Protein AF-A0A972UNS7-F1 (afdb_monomer_lite)

Structure (mmCIF, N/CA/C/O backbone):
data_AF-A0A972UNS7-F1
#
_entry.id   AF-A0A972UNS7-F1
#
loop_
_atom_site.group_PDB
_atom_site.id
_atom_site.type_symbol
_atom_site.label_atom_id
_atom_site.label_alt_id
_atom_site.label_comp_id
_atom_site.label_asym_id
_atom_site.label_entity_id
_atom_site.label_seq_id
_atom_site.pdbx_PDB_ins_code
_atom_site.Cartn_x
_atom_site.Cartn_y
_atom_site.Cartn_z
_atom_site.occupancy
_atom_site.B_iso_or_equiv
_atom_site.auth_seq_id
_atom_site.auth_comp_id
_atom_site.auth_asym_id
_atom_site.auth_atom_id
_atom_site.pdbx_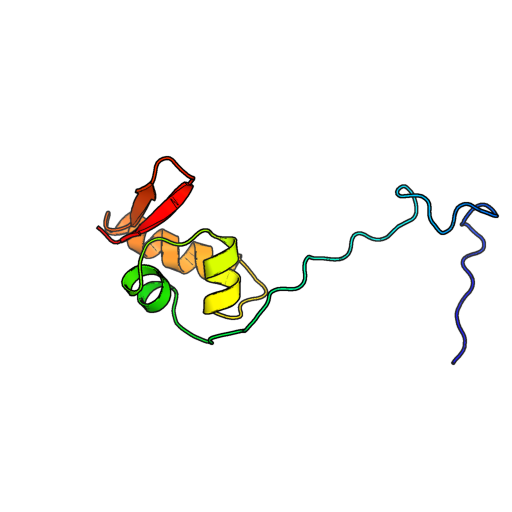PDB_model_num
ATOM 1 N N . ALA A 1 1 ? 22.335 -14.808 -29.602 1.00 46.66 1 ALA A N 1
ATOM 2 C CA . ALA A 1 1 ? 21.090 -14.016 -29.522 1.00 46.66 1 ALA A CA 1
ATOM 3 C C . ALA A 1 1 ? 21.153 -12.904 -30.564 1.00 46.66 1 ALA A C 1
ATOM 5 O O . ALA A 1 1 ? 22.210 -12.297 -30.686 1.00 46.66 1 ALA A O 1
ATOM 6 N N . LYS A 1 2 ? 20.092 -12.665 -31.347 1.00 45.09 2 LYS A N 1
ATOM 7 C CA . LYS A 1 2 ? 20.025 -11.480 -32.216 1.00 45.09 2 LYS A CA 1
ATOM 8 C C . LYS A 1 2 ? 19.363 -10.357 -31.424 1.00 45.09 2 LYS A C 1
ATOM 10 O O . LYS A 1 2 ? 18.169 -10.432 -31.164 1.00 45.09 2 LYS A O 1
ATOM 15 N N . ALA A 1 3 ? 20.142 -9.366 -31.008 1.00 59.72 3 ALA A N 1
ATOM 16 C CA . ALA A 1 3 ? 19.591 -8.118 -30.502 1.00 59.72 3 ALA A CA 1
ATOM 17 C C . ALA A 1 3 ? 19.084 -7.328 -31.716 1.00 59.72 3 ALA A C 1
ATOM 19 O O . ALA A 1 3 ? 19.876 -6.954 -32.580 1.00 59.72 3 ALA A O 1
ATOM 20 N N . GLY A 1 4 ? 17.765 -7.173 -31.843 1.00 59.75 4 GLY A N 1
ATOM 21 C CA . GLY A 1 4 ? 17.184 -6.280 -32.841 1.00 59.75 4 GLY A CA 1
ATOM 22 C C . GLY A 1 4 ? 17.586 -4.850 -32.502 1.00 59.75 4 GLY A C 1
ATOM 23 O O . GLY A 1 4 ? 17.353 -4.404 -31.383 1.00 59.75 4 GLY A O 1
ATOM 24 N N . PHE A 1 5 ? 18.244 -4.165 -33.433 1.00 68.81 5 PHE A N 1
ATOM 25 C CA . PHE A 1 5 ? 18.568 -2.751 -33.289 1.00 68.81 5 PHE A CA 1
ATOM 26 C C . PHE A 1 5 ? 17.374 -1.936 -33.789 1.00 68.81 5 PHE A C 1
ATOM 28 O O . PHE A 1 5 ? 16.946 -2.118 -34.931 1.00 68.81 5 PHE A O 1
ATOM 35 N N . ASP A 1 6 ? 16.822 -1.077 -32.935 1.00 67.38 6 ASP A N 1
ATOM 36 C CA . ASP A 1 6 ? 15.723 -0.192 -33.310 1.00 67.38 6 ASP A CA 1
ATOM 37 C C . ASP A 1 6 ? 16.270 0.989 -34.127 1.00 67.38 6 ASP A C 1
ATOM 39 O O . ASP A 1 6 ? 16.950 1.869 -33.604 1.00 67.38 6 ASP A O 1
ATOM 43 N N . LEU A 1 7 ? 15.997 0.987 -35.434 1.00 78.50 7 LEU A N 1
ATOM 44 C CA . LEU A 1 7 ? 16.428 2.037 -36.365 1.00 78.50 7 LEU A CA 1
ATOM 45 C C . LEU A 1 7 ? 15.556 3.304 -36.302 1.00 78.50 7 LEU A C 1
ATOM 47 O O . LEU A 1 7 ? 15.827 4.258 -37.028 1.00 78.50 7 LEU A O 1
ATOM 51 N N . THR A 1 8 ? 14.511 3.323 -35.469 1.00 77.94 8 THR A N 1
ATOM 52 C CA . THR A 1 8 ? 13.662 4.507 -35.247 1.00 77.94 8 THR A CA 1
ATOM 53 C C . THR A 1 8 ? 14.166 5.385 -34.102 1.00 77.94 8 THR A C 1
ATOM 55 O O . THR A 1 8 ? 13.797 6.555 -34.002 1.00 77.94 8 THR A O 1
ATOM 58 N N . LEU 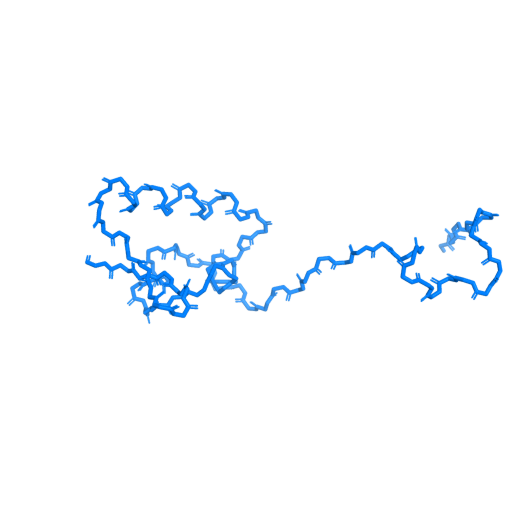A 1 9 ? 15.067 4.845 -33.281 1.00 79.69 9 LEU A N 1
ATOM 59 C CA . LEU A 1 9 ? 15.731 5.537 -32.188 1.00 79.69 9 LEU A CA 1
ATOM 60 C C . LEU A 1 9 ? 16.831 6.461 -32.745 1.00 79.69 9 LEU A C 1
ATOM 62 O O . LEU A 1 9 ? 17.773 5.978 -33.382 1.00 79.69 9 LEU A O 1
ATOM 66 N N . PRO A 1 10 ? 16.761 7.787 -32.520 1.00 80.94 10 PRO A N 1
ATOM 67 C CA . PRO A 1 10 ? 17.808 8.690 -32.978 1.00 80.94 10 PRO A CA 1
ATOM 68 C C . PRO A 1 10 ? 19.168 8.316 -32.374 1.00 80.94 10 PRO A C 1
ATOM 70 O O . PRO A 1 10 ? 19.279 7.990 -31.188 1.00 80.94 10 PRO A O 1
ATOM 73 N N . PHE A 1 11 ? 20.227 8.391 -33.182 1.00 81.00 11 PHE A N 1
ATOM 74 C CA . PHE A 1 11 ? 21.580 8.075 -32.723 1.00 81.00 11 PHE A CA 1
ATOM 75 C C . PHE A 1 11 ? 21.963 8.904 -31.489 1.00 81.00 11 PHE A C 1
ATOM 77 O O . PHE A 1 11 ? 21.734 10.112 -31.434 1.00 81.00 11 PHE A O 1
ATOM 84 N N . GLY A 1 12 ? 22.550 8.244 -30.488 1.00 80.56 12 GLY A N 1
ATOM 85 C CA . GLY A 1 12 ? 22.951 8.886 -29.233 1.00 80.56 12 GLY A CA 1
ATOM 86 C C . GLY A 1 12 ? 21.796 9.232 -28.284 1.00 80.56 12 GLY A C 1
ATOM 87 O O . GLY A 1 12 ? 22.023 9.936 -27.305 1.00 80.56 12 GLY A O 1
ATOM 88 N N . LYS A 1 13 ? 20.567 8.758 -28.549 1.00 79.06 13 LYS A N 1
ATOM 89 C CA . LYS A 1 13 ? 19.388 8.970 -27.686 1.00 79.06 13 LYS A CA 1
ATOM 90 C C . LYS A 1 13 ? 18.889 7.711 -26.973 1.00 79.06 13 LYS A C 1
ATOM 92 O O . LYS A 1 13 ? 17.831 7.763 -26.360 1.00 79.06 13 LYS A O 1
ATOM 97 N N . ALA A 1 14 ? 19.649 6.617 -26.997 1.00 72.25 14 ALA A N 1
ATOM 98 C CA . ALA A 1 14 ? 19.267 5.369 -26.329 1.00 72.25 14 ALA A CA 1
ATOM 99 C C . ALA A 1 14 ? 19.003 5.547 -24.819 1.00 72.25 14 ALA A C 1
ATOM 101 O O . ALA A 1 14 ? 18.085 4.932 -24.292 1.00 72.25 14 ALA A O 1
ATOM 102 N N . ASP A 1 15 ? 19.746 6.441 -24.159 1.00 72.38 15 ASP A N 1
ATOM 103 C CA . ASP A 1 15 ? 19.622 6.711 -22.719 1.00 72.38 15 ASP A CA 1
ATOM 104 C C . ASP A 1 15 ? 18.691 7.901 -22.395 1.00 72.38 15 ASP A C 1
ATOM 106 O O . ASP A 1 15 ? 18.638 8.370 -21.256 1.00 72.38 15 ASP A O 1
ATOM 110 N N . SER A 1 16 ? 17.973 8.448 -23.387 1.00 81.62 16 SER A N 1
ATOM 111 C CA . SER A 1 16 ? 16.976 9.498 -23.142 1.00 81.62 16 SER A CA 1
ATOM 112 C C . SER A 1 16 ? 15.737 8.900 -22.469 1.00 81.62 16 SER A C 1
ATOM 114 O O . SER A 1 16 ? 15.237 7.846 -22.870 1.00 81.62 16 SER A O 1
ATOM 116 N N . GLN A 1 17 ? 15.191 9.612 -21.475 1.00 75.50 17 GLN A N 1
ATOM 117 C CA . GLN A 1 17 ? 13.924 9.244 -20.833 1.00 75.50 17 GLN A CA 1
ATOM 118 C C . GLN A 1 17 ? 12.767 9.125 -21.838 1.00 75.50 17 GLN A C 1
ATOM 120 O O . GLN A 1 17 ? 11.874 8.314 -21.628 1.00 75.50 17 GLN A O 1
ATOM 125 N N . GLU A 1 18 ? 12.799 9.883 -22.939 1.00 81.75 18 GLU A N 1
ATOM 126 C CA . GLU A 1 18 ? 11.764 9.875 -23.987 1.00 81.75 18 GLU A CA 1
ATOM 127 C C . GLU A 1 18 ? 11.701 8.533 -24.731 1.00 81.75 18 GLU A C 1
ATOM 129 O O . GLU A 1 18 ? 10.655 8.179 -25.269 1.00 81.75 18 GLU A O 1
ATOM 134 N N . PHE A 1 19 ? 12.809 7.786 -24.750 1.00 76.75 19 PHE A N 1
ATOM 135 C CA . PHE A 1 19 ? 12.931 6.501 -25.440 1.00 76.75 19 PHE A CA 1
ATOM 136 C C . PHE A 1 19 ? 13.160 5.324 -24.481 1.00 76.75 19 PHE A C 1
ATOM 138 O O . PHE A 1 19 ? 13.381 4.195 -24.918 1.00 76.75 19 PHE A O 1
ATOM 145 N N . THR A 1 20 ? 13.098 5.567 -23.169 1.00 76.56 20 THR A N 1
ATOM 146 C CA . THR A 1 20 ? 13.266 4.530 -22.150 1.00 76.56 20 THR A CA 1
ATOM 147 C C . THR A 1 20 ? 11.908 3.938 -21.786 1.00 76.56 20 THR A C 1
ATOM 149 O O . THR A 1 20 ? 10.995 4.654 -21.377 1.00 76.56 20 THR A O 1
ATOM 152 N N . VAL A 1 21 ? 11.773 2.611 -21.872 1.00 78.44 21 VAL A N 1
ATOM 153 C CA . VAL A 1 21 ? 10.588 1.917 -21.348 1.00 78.44 21 VAL A CA 1
ATOM 154 C C . VAL A 1 21 ? 10.620 1.988 -19.817 1.00 78.44 21 VAL A C 1
ATOM 156 O O . VAL A 1 21 ? 11.611 1.558 -19.218 1.00 78.44 21 VAL A O 1
ATOM 159 N N . PRO A 1 22 ? 9.573 2.512 -19.154 1.00 78.44 22 PRO A N 1
ATOM 160 C CA . PRO A 1 22 ? 9.539 2.565 -17.703 1.00 78.44 22 PRO A CA 1
ATOM 161 C C . PRO A 1 22 ? 9.544 1.146 -17.137 1.00 78.44 22 PRO A C 1
ATOM 163 O O . PRO A 1 22 ? 8.664 0.336 -17.430 1.00 78.44 22 PRO A O 1
ATOM 166 N N . MET A 1 23 ? 10.543 0.853 -16.308 1.00 75.00 23 MET A N 1
ATOM 167 C CA . MET A 1 23 ? 10.604 -0.408 -15.581 1.00 75.00 23 MET A CA 1
ATOM 168 C C . MET A 1 23 ? 9.789 -0.288 -14.292 1.00 75.00 23 MET A C 1
ATOM 170 O O . MET A 1 23 ? 9.964 0.688 -13.553 1.00 75.00 23 MET A O 1
ATOM 174 N N . PRO A 1 24 ? 8.909 -1.258 -13.989 1.00 74.81 24 PRO A N 1
ATOM 175 C CA . PRO A 1 24 ? 8.213 -1.267 -12.716 1.00 74.81 24 PRO A CA 1
ATOM 176 C C . PRO A 1 24 ? 9.223 -1.409 -11.564 1.00 74.81 24 PRO A C 1
ATOM 178 O O . PRO A 1 24 ? 10.285 -2.018 -11.734 1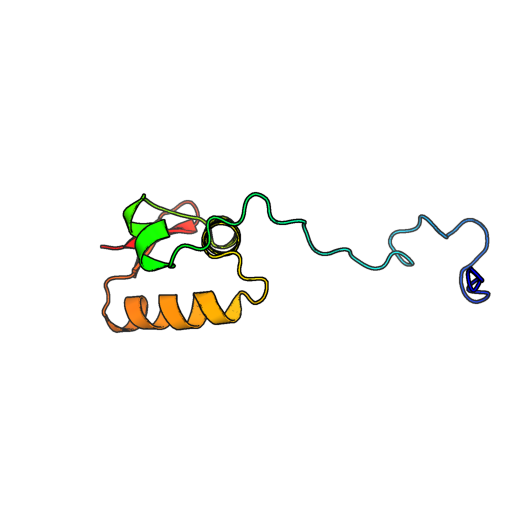.00 74.81 24 PRO A O 1
ATOM 181 N N . PRO A 1 25 ? 8.916 -0.857 -10.379 1.00 74.00 25 PRO A N 1
ATOM 182 C CA . PRO A 1 25 ? 9.773 -1.013 -9.213 1.00 74.00 25 PRO A CA 1
ATOM 183 C C . PRO A 1 25 ? 9.888 -2.490 -8.824 1.00 74.00 25 PRO A C 1
ATOM 185 O O . PRO A 1 25 ? 8.906 -3.232 -8.842 1.00 74.00 25 PRO A O 1
ATOM 188 N N . VAL A 1 26 ? 11.088 -2.906 -8.423 1.00 79.25 26 VAL A N 1
ATOM 189 C CA . VAL A 1 26 ? 11.317 -4.249 -7.882 1.00 79.25 26 VAL A CA 1
ATOM 190 C C . VAL A 1 26 ? 10.861 -4.271 -6.425 1.00 79.25 26 VAL A C 1
ATOM 192 O O . VAL A 1 26 ? 11.416 -3.556 -5.590 1.00 79.25 26 VAL A O 1
ATOM 195 N N . LEU A 1 27 ? 9.851 -5.087 -6.134 1.00 73.81 27 LEU A N 1
ATOM 196 C CA . LEU A 1 27 ? 9.371 -5.351 -4.777 1.00 73.81 27 LEU A CA 1
ATOM 197 C C . LEU A 1 27 ? 10.357 -6.285 -4.057 1.00 73.81 27 LEU A C 1
ATOM 199 O O . LEU A 1 27 ? 10.781 -7.292 -4.631 1.00 73.81 27 LEU A O 1
ATOM 203 N N . LYS A 1 28 ? 10.755 -5.944 -2.826 1.00 70.56 28 LYS A N 1
ATOM 204 C CA . LYS A 1 28 ? 11.663 -6.775 -2.010 1.00 70.56 28 LYS A CA 1
ATOM 205 C C . LYS A 1 28 ? 10.877 -7.793 -1.174 1.00 70.56 28 LYS A C 1
ATOM 207 O O . LYS A 1 28 ? 9.728 -7.541 -0.845 1.00 70.56 28 LYS A O 1
ATOM 212 N N . ASP A 1 29 ? 11.519 -8.920 -0.844 1.00 67.75 29 ASP A N 1
ATOM 213 C CA . ASP A 1 29 ? 11.073 -9.979 0.085 1.00 67.75 29 ASP A CA 1
ATOM 214 C C . ASP A 1 29 ? 9.561 -10.249 0.143 1.00 67.75 29 ASP A C 1
ATOM 216 O O . ASP A 1 29 ? 8.835 -9.727 0.992 1.00 67.75 29 ASP A O 1
ATOM 220 N N . ARG A 1 30 ? 9.108 -11.173 -0.714 1.00 69.88 30 ARG A N 1
ATOM 221 C CA . ARG A 1 30 ? 7.739 -11.693 -0.678 1.00 69.88 30 ARG A CA 1
ATOM 222 C C . ARG A 1 30 ? 7.542 -12.557 0.560 1.00 69.88 30 ARG A C 1
ATOM 224 O O . ARG A 1 30 ? 8.072 -13.665 0.637 1.00 69.88 30 ARG A O 1
ATOM 231 N N . ARG A 1 31 ? 6.768 -12.062 1.525 1.00 76.19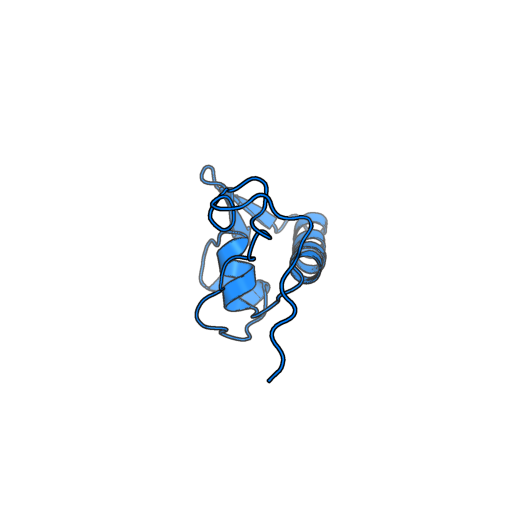 31 ARG A N 1
ATOM 232 C CA . ARG A 1 31 ? 6.447 -12.816 2.751 1.00 76.19 31 ARG A CA 1
ATOM 233 C C . ARG A 1 31 ? 5.288 -13.801 2.550 1.00 76.19 31 ARG A C 1
ATOM 235 O O . ARG A 1 31 ? 5.108 -14.672 3.396 1.00 76.19 31 ARG A O 1
ATOM 242 N N . ASN A 1 32 ? 4.556 -13.694 1.433 1.00 81.06 32 ASN A N 1
ATOM 243 C CA . ASN A 1 32 ? 3.390 -14.510 1.063 1.00 81.06 32 ASN A CA 1
ATOM 244 C C . ASN A 1 32 ? 2.331 -14.583 2.179 1.00 81.06 32 ASN A C 1
ATOM 246 O O . ASN A 1 32 ? 1.754 -15.639 2.437 1.00 81.06 32 ASN A O 1
ATOM 250 N N . GLN A 1 33 ? 2.113 -13.467 2.875 1.00 89.81 33 GLN A N 1
ATOM 251 C CA . GLN A 1 33 ? 1.121 -13.354 3.945 1.00 89.81 33 GLN A CA 1
ATOM 252 C C . GLN A 1 33 ? -0.160 -12.687 3.442 1.00 89.81 33 GLN A C 1
ATOM 254 O O . GLN A 1 33 ? -0.166 -12.057 2.390 1.00 89.81 33 GLN A O 1
ATOM 259 N N . THR A 1 34 ? -1.257 -12.801 4.187 1.00 94.94 34 THR A N 1
ATOM 260 C CA . THR A 1 34 ? -2.498 -12.107 3.822 1.00 94.94 34 THR A CA 1
ATOM 261 C C . THR A 1 34 ? -2.434 -10.620 4.188 1.00 94.94 34 THR A C 1
ATOM 263 O O . THR A 1 34 ? -1.586 -10.192 4.979 1.00 94.94 34 THR A O 1
ATOM 266 N N . VAL A 1 35 ? -3.338 -9.814 3.624 1.00 95.56 35 VAL A N 1
ATOM 267 C CA . VAL A 1 35 ? -3.440 -8.379 3.948 1.00 95.56 35 VAL A CA 1
ATOM 268 C C . VAL A 1 35 ? -3.805 -8.192 5.425 1.00 95.56 35 VAL A C 1
ATOM 270 O O . VAL A 1 35 ? -3.232 -7.333 6.090 1.00 95.56 35 VAL A O 1
ATOM 273 N N . GLU A 1 36 ? -4.690 -9.037 5.958 1.00 95.12 36 GLU A N 1
ATOM 274 C CA . GLU A 1 36 ? -5.066 -9.084 7.375 1.00 95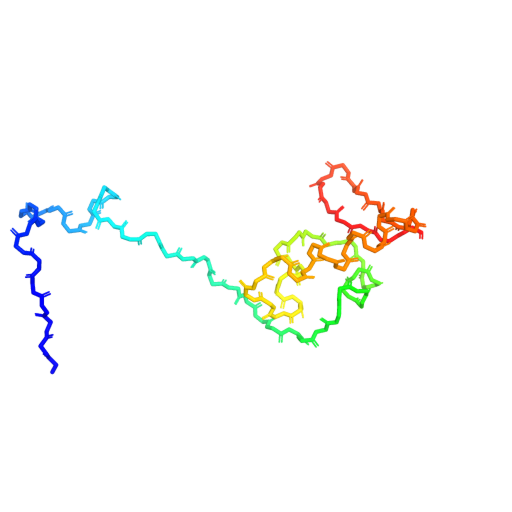.12 36 GLU A CA 1
ATOM 275 C C . GLU A 1 36 ? -3.834 -9.283 8.258 1.00 95.12 36 GLU A C 1
ATOM 277 O O . GLU A 1 36 ? -3.620 -8.517 9.193 1.00 95.12 36 GLU A O 1
ATOM 282 N N . ALA A 1 37 ? -3.002 -10.284 7.950 1.00 94.94 37 ALA A N 1
ATOM 283 C CA . ALA A 1 37 ? -1.802 -10.584 8.724 1.00 94.94 37 ALA A CA 1
ATOM 284 C C . ALA A 1 37 ? -0.790 -9.426 8.671 1.00 94.94 37 ALA A C 1
ATOM 286 O O . ALA A 1 37 ? -0.211 -9.061 9.693 1.00 94.94 37 ALA A O 1
ATOM 287 N N . ALA A 1 38 ? -0.625 -8.799 7.502 1.00 95.00 38 ALA A N 1
ATOM 288 C CA . ALA A 1 38 ? 0.261 -7.650 7.334 1.00 95.00 38 ALA A CA 1
ATOM 289 C C . ALA A 1 38 ? -0.184 -6.427 8.154 1.00 95.00 38 ALA A C 1
ATOM 291 O O . ALA A 1 38 ? 0.662 -5.721 8.711 1.00 95.00 38 ALA A O 1
ATOM 292 N N . LEU A 1 39 ? -1.497 -6.183 8.237 1.00 96.00 39 LEU A N 1
ATOM 293 C CA . LEU A 1 39 ? -2.069 -5.090 9.026 1.00 96.00 39 LEU A CA 1
ATOM 294 C C . LEU A 1 39 ? -2.163 -5.421 10.522 1.00 96.00 39 LEU A C 1
ATOM 296 O O . LEU A 1 39 ? -2.044 -4.515 11.343 1.00 96.00 39 LEU A O 1
ATOM 300 N N . ALA A 1 40 ? -2.309 -6.697 10.888 1.00 94.56 40 ALA A N 1
ATOM 301 C CA . ALA A 1 40 ? -2.228 -7.160 12.274 1.00 94.56 40 ALA A CA 1
ATOM 302 C C . ALA A 1 40 ? -0.810 -7.002 12.855 1.00 94.56 40 ALA A C 1
ATOM 304 O O . ALA A 1 40 ? -0.658 -6.705 14.036 1.00 94.56 40 ALA A O 1
ATOM 305 N N . ASP A 1 41 ? 0.226 -7.126 12.018 1.00 93.94 41 ASP A N 1
ATOM 306 C CA . ASP A 1 41 ? 1.618 -6.787 12.357 1.00 93.94 41 ASP A CA 1
ATOM 307 C C . ASP A 1 41 ? 1.848 -5.264 12.505 1.00 93.94 41 ASP A C 1
ATOM 309 O O . ASP A 1 41 ? 2.907 -4.809 12.932 1.00 93.94 41 ASP A O 1
ATOM 313 N N . GLY A 1 42 ? 0.852 -4.447 12.162 1.00 94.88 42 GLY A N 1
ATOM 314 C CA . GLY A 1 42 ? 0.842 -3.001 12.353 1.00 94.88 42 GLY A CA 1
ATOM 315 C C . GLY A 1 42 ? 0.621 -2.227 11.053 1.00 94.88 42 GLY A C 1
ATOM 316 O O . GLY A 1 42 ? 0.559 -2.827 9.980 1.00 94.88 42 GLY A O 1
ATOM 317 N N . PRO A 1 43 ? 0.538 -0.886 11.118 1.00 97.31 43 PRO A N 1
ATOM 318 C CA . PRO A 1 43 ? 0.154 -0.069 9.972 1.00 97.31 43 PRO A CA 1
ATOM 319 C C . PRO A 1 43 ? 1.128 -0.187 8.795 1.00 97.31 43 PRO A C 1
ATOM 321 O O . PRO A 1 43 ? 2.340 -0.070 8.991 1.00 97.31 43 PRO A O 1
ATOM 324 N N . LYS A 1 44 ? 0.604 -0.358 7.575 1.00 97.12 44 LYS A N 1
ATOM 325 C CA . LYS A 1 44 ? 1.396 -0.561 6.347 1.00 97.12 44 LYS A CA 1
ATOM 326 C C . LYS A 1 44 ? 1.005 0.409 5.234 1.00 97.12 44 LYS A C 1
ATOM 328 O O . LYS A 1 44 ? -0.170 0.713 5.029 1.00 97.12 44 LYS A O 1
ATOM 333 N N . TYR A 1 45 ? 1.980 0.864 4.456 1.00 96.56 45 TYR A N 1
ATOM 334 C CA . TYR A 1 45 ? 1.739 1.510 3.167 1.00 96.56 45 TYR A CA 1
ATOM 335 C C . TYR A 1 45 ? 1.237 0.494 2.138 1.00 96.56 45 TYR A C 1
ATOM 337 O O . TYR A 1 45 ? 1.533 -0.694 2.216 1.00 96.56 45 TYR A O 1
ATOM 345 N N . PHE A 1 46 ? 0.559 0.971 1.092 1.00 95.44 46 PHE A N 1
ATOM 346 C CA . PHE A 1 46 ? 0.100 0.103 0.000 1.00 95.44 46 PHE A CA 1
ATOM 347 C C . PHE A 1 46 ? 1.235 -0.716 -0.639 1.00 95.44 46 PHE A C 1
ATOM 349 O O . PHE A 1 46 ? 1.071 -1.900 -0.914 1.00 95.44 46 PHE A O 1
ATOM 356 N N . ARG A 1 47 ? 2.413 -0.102 -0.832 1.00 92.75 47 ARG A N 1
ATOM 357 C CA . ARG A 1 47 ? 3.602 -0.802 -1.344 1.00 92.75 47 ARG A CA 1
ATOM 358 C C . ARG A 1 47 ? 4.021 -1.947 -0.425 1.00 92.75 47 ARG A C 1
ATOM 360 O O . ARG A 1 47 ? 4.305 -3.029 -0.917 1.00 92.75 47 ARG A O 1
ATOM 367 N N . GLU A 1 48 ? 4.043 -1.711 0.882 1.00 94.19 48 GLU A N 1
ATOM 368 C CA . GLU A 1 48 ? 4.433 -2.734 1.855 1.00 94.19 48 GLU A CA 1
ATOM 369 C C . GLU A 1 48 ? 3.422 -3.881 1.880 1.00 94.19 48 GLU A C 1
ATOM 371 O O . GLU A 1 48 ? 3.818 -5.028 2.044 1.00 94.19 48 GLU A O 1
ATOM 376 N N . LEU A 1 49 ? 2.132 -3.604 1.651 1.00 94.94 49 LEU A N 1
ATOM 377 C CA . LEU A 1 49 ? 1.122 -4.649 1.470 1.00 94.94 49 LEU A CA 1
ATOM 378 C C . LEU A 1 49 ? 1.392 -5.491 0.213 1.00 94.94 49 LEU A C 1
ATOM 380 O O . LEU A 1 49 ? 1.273 -6.713 0.278 1.00 94.94 49 LEU A O 1
ATOM 384 N N . MET A 1 50 ? 1.801 -4.882 -0.909 1.00 93.31 50 MET A N 1
ATOM 385 C CA . MET A 1 50 ? 2.222 -5.633 -2.107 1.00 93.31 50 MET A CA 1
ATOM 386 C C . MET A 1 50 ? 3.453 -6.502 -1.841 1.00 93.31 50 MET A C 1
ATOM 388 O O . MET A 1 50 ? 3.489 -7.658 -2.250 1.00 93.31 50 MET A O 1
ATOM 392 N N . GLU A 1 51 ? 4.435 -5.996 -1.097 1.00 92.75 51 GLU A N 1
ATOM 393 C CA . GLU A 1 51 ? 5.624 -6.769 -0.713 1.00 92.75 51 GLU A CA 1
ATOM 394 C C . GLU A 1 51 ? 5.272 -7.929 0.230 1.00 92.75 51 GLU A C 1
ATOM 396 O O . GLU A 1 51 ? 5.659 -9.073 -0.004 1.00 92.75 51 GLU A O 1
ATOM 401 N N . TRP A 1 52 ? 4.466 -7.671 1.261 1.00 93.00 52 TRP A N 1
ATOM 402 C CA . TRP A 1 52 ? 4.055 -8.684 2.235 1.00 93.00 52 TRP A CA 1
ATOM 403 C C . TRP A 1 52 ? 3.223 -9.806 1.620 1.00 93.00 52 TRP A C 1
ATOM 405 O O . TRP A 1 52 ? 3.465 -10.978 1.912 1.00 93.00 52 TRP A O 1
ATOM 415 N N . THR A 1 53 ? 2.265 -9.450 0.766 1.00 92.19 53 THR A N 1
ATOM 416 C CA . THR A 1 53 ? 1.423 -10.422 0.053 1.00 92.19 53 THR A CA 1
ATOM 417 C C . THR A 1 53 ? 2.161 -11.099 -1.092 1.00 92.19 53 THR A C 1
ATOM 419 O O . THR A 1 53 ? 1.790 -12.191 -1.508 1.00 92.19 53 THR A O 1
ATOM 422 N N . GLY A 1 54 ? 3.230 -10.473 -1.584 1.00 89.75 54 GLY A N 1
ATOM 423 C CA . GLY A 1 54 ? 3.939 -10.901 -2.778 1.00 89.75 54 GLY A CA 1
ATOM 424 C C . GLY A 1 54 ? 3.168 -10.658 -4.077 1.00 89.75 54 GLY A C 1
ATOM 425 O O . GLY A 1 54 ? 3.612 -11.154 -5.113 1.00 89.75 54 GLY A O 1
ATOM 426 N N . SER A 1 55 ? 2.060 -9.909 -4.031 1.00 88.00 55 SER A N 1
ATOM 427 C CA . SER A 1 55 ? 1.209 -9.632 -5.191 1.00 88.00 55 SER A CA 1
ATOM 428 C C . SER A 1 55 ? 1.878 -8.648 -6.156 1.00 88.00 55 SER A C 1
ATOM 430 O O . SER A 1 55 ? 2.472 -7.643 -5.753 1.00 88.00 55 SER A O 1
ATOM 432 N N . ASP A 1 56 ? 1.779 -8.950 -7.448 1.00 87.56 56 ASP A N 1
ATOM 433 C CA . ASP A 1 56 ? 2.132 -8.070 -8.563 1.00 87.56 56 ASP A CA 1
ATOM 434 C C . ASP A 1 56 ? 0.909 -7.334 -9.145 1.00 87.56 56 ASP A C 1
ATOM 436 O O . ASP A 1 56 ? 1.073 -6.366 -9.892 1.00 87.56 56 ASP A O 1
ATOM 440 N N . ASP A 1 57 ? -0.307 -7.725 -8.747 1.00 89.88 57 ASP A N 1
ATOM 441 C CA . ASP A 1 57 ? -1.560 -7.050 -9.073 1.00 89.88 57 ASP A CA 1
ATOM 442 C C . ASP A 1 57 ? -2.170 -6.399 -7.827 1.00 89.88 57 ASP A C 1
ATOM 444 O O . ASP A 1 57 ? -2.976 -6.979 -7.098 1.00 89.88 57 ASP A O 1
ATOM 448 N N . GLY A 1 58 ? -1.868 -5.115 -7.629 1.00 91.38 58 GLY A N 1
ATOM 449 C CA . GLY A 1 58 ? -2.408 -4.341 -6.511 1.00 91.38 58 GLY A CA 1
ATOM 450 C C . GLY A 1 58 ? -3.944 -4.338 -6.408 1.00 91.38 58 GLY A C 1
ATOM 451 O O . GLY A 1 58 ? -4.476 -4.071 -5.330 1.00 91.38 58 GLY A O 1
ATOM 452 N N . ARG A 1 59 ? -4.688 -4.669 -7.476 1.00 95.31 59 ARG A N 1
ATOM 453 C CA . ARG A 1 59 ? -6.157 -4.785 -7.410 1.00 95.31 59 ARG A CA 1
ATOM 454 C C . ARG A 1 59 ? -6.606 -5.908 -6.482 1.00 95.31 59 ARG A C 1
ATOM 456 O O . ARG A 1 59 ? -7.682 -5.799 -5.903 1.00 95.31 59 ARG A O 1
ATOM 463 N N . GLU A 1 60 ? -5.813 -6.964 -6.322 1.00 94.81 60 GLU A N 1
ATOM 464 C CA . GLU A 1 60 ? -6.094 -8.036 -5.362 1.00 94.81 60 GLU A CA 1
ATOM 465 C C . GLU A 1 60 ? -6.139 -7.497 -3.932 1.00 94.81 60 GLU A C 1
ATOM 467 O O . GLU A 1 60 ? -7.077 -7.782 -3.194 1.00 94.81 60 GLU A O 1
ATOM 472 N N . ILE A 1 61 ? -5.192 -6.626 -3.583 1.00 96.25 61 ILE A N 1
ATOM 473 C CA . ILE A 1 61 ? -5.126 -5.981 -2.268 1.00 96.25 61 ILE A CA 1
ATOM 474 C C . ILE A 1 61 ? -6.295 -5.023 -2.082 1.00 96.25 61 ILE A C 1
ATOM 476 O O . ILE A 1 61 ? -6.926 -5.038 -1.030 1.00 96.25 61 ILE A O 1
ATOM 480 N N . ILE A 1 62 ? -6.620 -4.219 -3.101 1.00 96.31 62 ILE A N 1
ATOM 481 C CA . ILE A 1 62 ? -7.768 -3.305 -3.036 1.00 96.31 62 ILE A CA 1
ATOM 482 C C . ILE A 1 62 ? -9.058 -4.078 -2.758 1.00 96.31 62 ILE A C 1
ATOM 484 O O . ILE A 1 62 ? -9.802 -3.673 -1.879 1.00 96.31 62 ILE A O 1
ATOM 488 N N . ARG A 1 63 ? -9.302 -5.223 -3.413 1.00 96.69 63 ARG A N 1
ATOM 489 C CA . ARG A 1 63 ? -10.503 -6.038 -3.140 1.00 96.69 63 ARG A CA 1
ATOM 490 C C . ARG A 1 63 ? -10.609 -6.474 -1.677 1.00 96.69 63 ARG A C 1
ATOM 492 O O . ARG A 1 63 ? -11.714 -6.505 -1.147 1.00 96.69 63 ARG A O 1
ATOM 499 N N . VAL A 1 64 ? -9.487 -6.802 -1.036 1.00 96.75 64 VAL A N 1
ATOM 500 C CA . VAL A 1 64 ? -9.465 -7.172 0.387 1.00 96.75 64 VAL A CA 1
ATOM 501 C C . VAL A 1 64 ? -9.695 -5.945 1.276 1.00 96.75 64 VAL A C 1
ATOM 503 O O . VAL A 1 64 ? -10.523 -5.988 2.182 1.00 96.75 64 VAL A O 1
ATOM 506 N N . LEU A 1 65 ? -9.034 -4.821 0.975 1.00 96.94 65 LEU A N 1
ATOM 507 C CA . LEU A 1 65 ? -9.228 -3.560 1.699 1.00 96.94 65 LEU A CA 1
ATOM 508 C C . LEU A 1 65 ? -10.672 -3.041 1.603 1.00 96.94 65 LEU A C 1
ATOM 510 O O . LEU A 1 65 ? -11.195 -2.540 2.593 1.00 96.94 65 LEU A O 1
ATOM 514 N N . GLU A 1 66 ? -11.329 -3.191 0.451 1.00 96.88 66 GLU A N 1
ATOM 515 C CA . GLU A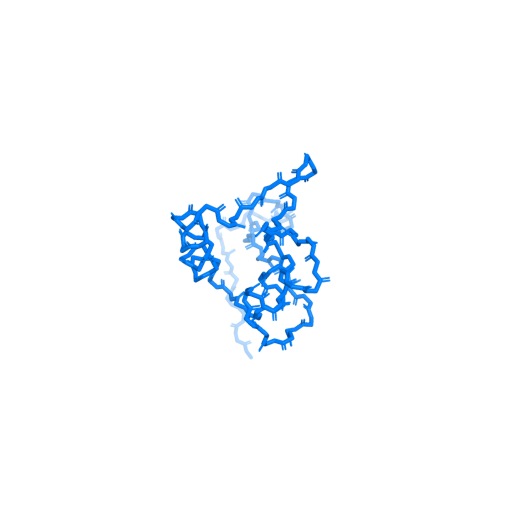 1 66 ? -12.747 -2.852 0.270 1.00 96.88 66 GLU A CA 1
ATOM 516 C C . GLU A 1 66 ? -13.649 -3.642 1.233 1.00 96.88 66 GLU A C 1
ATOM 518 O O . GLU A 1 66 ? -14.617 -3.089 1.750 1.00 96.88 66 GLU A O 1
ATOM 523 N N . GLY A 1 67 ? -13.306 -4.899 1.541 1.00 96.69 67 GLY A N 1
ATOM 524 C CA . GLY A 1 67 ? -13.998 -5.688 2.565 1.00 96.69 67 GLY A CA 1
ATOM 525 C C . GLY A 1 67 ? -13.916 -5.033 3.947 1.00 96.69 67 GLY A C 1
ATOM 526 O O . GLY A 1 67 ? -14.940 -4.757 4.567 1.00 96.69 67 GLY A O 1
ATOM 527 N N . PHE A 1 68 ? -12.711 -4.670 4.391 1.00 95.94 68 PHE A N 1
ATOM 528 C CA . PHE A 1 68 ? -12.524 -3.973 5.672 1.00 95.94 68 PHE A CA 1
ATOM 529 C C . PHE A 1 68 ? -13.162 -2.581 5.693 1.00 95.94 68 PHE A C 1
ATOM 531 O O . PHE A 1 68 ? -13.615 -2.107 6.736 1.00 95.94 68 PHE A O 1
ATOM 538 N N . TYR A 1 69 ? -13.196 -1.903 4.546 1.00 95.06 69 TYR A N 1
ATOM 539 C CA . TYR A 1 69 ? -13.867 -0.617 4.416 1.00 95.06 69 TYR A CA 1
ATOM 540 C C . TYR A 1 69 ? -15.384 -0.765 4.590 1.00 95.06 69 TYR A C 1
ATOM 542 O O . TYR A 1 69 ? -15.990 -0.008 5.352 1.00 95.06 69 TYR A O 1
ATOM 550 N N . ALA A 1 70 ? -15.990 -1.768 3.945 1.00 96.81 70 ALA A N 1
ATOM 551 C CA . ALA A 1 70 ? -17.409 -2.088 4.095 1.00 96.81 70 ALA A CA 1
ATOM 552 C C . ALA A 1 70 ? -17.768 -2.440 5.550 1.00 96.81 70 ALA A C 1
ATOM 554 O O . ALA A 1 70 ? -18.790 -1.978 6.063 1.00 96.81 70 ALA A O 1
ATOM 555 N N . ASP A 1 71 ? -16.880 -3.163 6.232 1.00 95.69 71 ASP A N 1
ATOM 556 C CA . ASP A 1 71 ? -17.025 -3.544 7.640 1.00 95.69 71 ASP A CA 1
ATOM 557 C C . ASP A 1 71 ? -16.665 -2.414 8.624 1.00 95.69 71 ASP A C 1
ATOM 559 O O . ASP A 1 71 ? -16.795 -2.578 9.837 1.00 95.69 71 ASP A O 1
ATOM 563 N N . LYS A 1 72 ? -16.237 -1.245 8.120 1.00 95.25 72 LYS A N 1
ATOM 564 C CA . LYS A 1 72 ? -15.772 -0.080 8.899 1.00 95.25 72 LYS A CA 1
ATOM 565 C C . LYS A 1 72 ? -14.599 -0.378 9.844 1.00 95.25 72 LYS A C 1
ATOM 567 O O . LYS A 1 72 ? -14.376 0.376 10.789 1.00 95.25 72 LYS A O 1
ATOM 572 N N . SER A 1 73 ? -13.844 -1.440 9.576 1.00 96.44 73 SER A N 1
ATOM 573 C CA . SER A 1 73 ? -12.634 -1.820 10.314 1.00 96.44 73 SER A CA 1
ATOM 574 C C . SER A 1 73 ? -11.358 -1.263 9.679 1.00 96.44 73 SER A C 1
ATOM 576 O O . SER A 1 73 ? -10.294 -1.328 10.287 1.00 96.44 73 SER A O 1
ATOM 578 N N . LEU A 1 74 ? -11.435 -0.682 8.475 1.00 97.25 74 LEU A N 1
ATOM 579 C CA . LEU A 1 74 ? -10.288 -0.048 7.827 1.00 97.25 74 LEU A CA 1
ATOM 580 C C . LEU A 1 74 ? -10.114 1.414 8.250 1.00 97.25 74 LEU A C 1
ATOM 582 O O . LEU A 1 74 ? -10.958 2.266 7.971 1.00 97.25 74 LEU A O 1
ATOM 586 N N . GLY A 1 75 ? -8.960 1.719 8.833 1.00 96.19 75 GLY A N 1
ATOM 587 C CA . GLY A 1 75 ? -8.490 3.073 9.099 1.00 96.19 75 GLY A CA 1
ATOM 588 C C . GLY A 1 75 ? -7.342 3.489 8.179 1.00 96.19 75 GLY A C 1
ATOM 589 O O . GLY A 1 75 ? -6.663 2.665 7.556 1.00 96.19 75 GLY A O 1
ATOM 590 N N . ARG A 1 76 ? -7.085 4.798 8.133 1.00 96.31 76 ARG A N 1
ATOM 591 C CA . ARG A 1 76 ? -5.907 5.369 7.477 1.00 96.31 76 ARG A CA 1
ATOM 592 C C . ARG A 1 76 ? -5.277 6.426 8.373 1.00 96.31 76 ARG A C 1
ATOM 594 O O . ARG A 1 76 ? -5.968 7.329 8.834 1.00 96.31 76 ARG A O 1
ATOM 601 N N . LEU A 1 77 ? -3.984 6.276 8.640 1.00 96.88 77 LEU A N 1
ATOM 602 C CA . LEU A 1 77 ? -3.210 7.227 9.434 1.00 96.88 77 LEU A CA 1
ATOM 603 C C . LEU A 1 77 ? -2.914 8.495 8.623 1.00 96.88 77 LEU A C 1
ATOM 605 O O . LEU A 1 77 ? -3.018 8.495 7.394 1.00 96.88 77 LEU A O 1
ATOM 609 N N . GLU A 1 78 ? -2.500 9.564 9.305 1.00 96.81 78 GLU A N 1
ATOM 610 C CA . GLU A 1 78 ? -2.179 10.854 8.672 1.00 96.81 78 GLU A CA 1
ATOM 611 C C . GLU A 1 78 ? -1.048 10.754 7.638 1.00 96.81 78 GLU A C 1
ATOM 613 O O . GLU A 1 78 ? -1.060 11.458 6.631 1.00 96.81 78 GLU A O 1
ATOM 618 N N . ASP A 1 79 ? -0.100 9.839 7.844 1.00 95.62 79 ASP A N 1
ATOM 619 C CA . ASP A 1 79 ? 0.990 9.570 6.901 1.00 95.62 79 ASP A CA 1
ATOM 620 C C . ASP A 1 79 ? 0.572 8.689 5.710 1.00 95.62 79 ASP A C 1
ATOM 622 O O . ASP A 1 79 ? 1.361 8.449 4.798 1.00 95.62 79 ASP A O 1
ATOM 626 N N . GLY A 1 80 ? -0.681 8.230 5.683 1.00 94.81 80 GLY A N 1
ATOM 627 C CA . GLY A 1 80 ? -1.259 7.468 4.585 1.00 94.81 80 GLY A CA 1
ATOM 628 C C . GLY A 1 80 ? -1.145 5.950 4.712 1.00 94.81 80 GLY A C 1
ATOM 629 O O . GLY A 1 80 ? -1.608 5.267 3.789 1.00 94.81 80 GLY A O 1
ATOM 630 N N . ARG A 1 81 ? -0.590 5.414 5.812 1.00 97.88 81 ARG A N 1
ATOM 631 C CA . ARG A 1 81 ? -0.598 3.970 6.111 1.00 97.88 81 ARG A CA 1
ATOM 632 C C . ARG A 1 81 ? -2.001 3.469 6.445 1.00 97.88 81 ARG A C 1
ATOM 634 O O . ARG A 1 81 ? -2.768 4.145 7.128 1.00 97.88 81 ARG A O 1
ATOM 641 N N . TYR A 1 82 ? -2.317 2.266 5.982 1.00 97.81 82 TYR A N 1
ATOM 642 C CA . TYR A 1 82 ? -3.530 1.542 6.348 1.00 97.81 82 TYR A CA 1
ATOM 643 C C . TYR A 1 82 ? -3.355 0.890 7.715 1.00 97.81 82 TYR A C 1
ATOM 645 O O . TYR A 1 82 ? -2.268 0.412 8.036 1.00 97.81 82 TYR A O 1
ATOM 653 N N . THR A 1 83 ? -4.428 0.850 8.498 1.00 97.56 83 THR A N 1
ATOM 654 C CA . THR A 1 83 ? -4.496 0.152 9.786 1.00 97.56 83 THR A CA 1
ATOM 655 C C . THR A 1 83 ? -5.849 -0.530 9.918 1.00 97.56 83 THR A C 1
ATOM 657 O O . THR A 1 83 ? -6.830 -0.056 9.347 1.00 97.56 83 THR A O 1
ATOM 660 N N . LEU A 1 84 ? -5.907 -1.617 10.680 1.00 95.50 84 LEU A N 1
ATOM 661 C CA . LEU A 1 84 ? -7.178 -2.141 11.174 1.00 95.50 84 LEU A CA 1
ATOM 662 C C . LEU A 1 84 ? -7.541 -1.429 12.486 1.00 95.50 84 LEU A C 1
ATOM 664 O O . LEU A 1 84 ? -6.639 -1.004 13.217 1.00 95.50 84 LEU A O 1
ATOM 668 N N . GLY A 1 85 ? -8.839 -1.237 12.719 1.00 81.88 85 GLY A N 1
ATOM 669 C CA . GLY A 1 85 ? -9.437 -0.626 13.911 1.00 81.88 85 GLY A CA 1
ATOM 670 C C . GLY A 1 85 ? -10.318 -1.586 14.694 1.00 81.88 85 GLY A C 1
ATOM 671 O O . GLY A 1 85 ? -10.745 -2.609 14.113 1.00 81.88 85 GLY A O 1
#

Foldseek 3Di:
DDDDDDPVQPPPCCPPPVNDDDDDDDQPAALLDALVVVQVVHWAALSVSCRPNVDPDSVVVVVVLVVCVVVVQWDADPVGTIHGD

Sequence (85 aa):
AKAGFDLTLPFGKADSQEFTVPMPPVLKDRRNQTVEAALADGPKYFRELMEWTGSDDGREIIRVLEGFYADKSLGRLEDGRYTLG

Secondary structure (DSSP, 8-state):
------TTSPTT-TT-GGGPPPPPPPPP------HHHHHHTS-B-HHHHHHHHT-S-HHHHHHHHHHHHHTT-EEE-TTS-EEE-

pLDDT: mean 86.57, std 12.03, range [45.09, 97.88]

Radius of gyration: 19.28 Å; chains: 1; bounding box: 40×25×50 Å